Protein AF-A0AAW4RV34-F1 (afdb_monomer_lite)

Radius of gyration: 27.29 Å; chains: 1; bounding box: 55×38×83 Å

Structure (mmCIF, N/CA/C/O backbone):
data_AF-A0AAW4RV34-F1
#
_entry.id   AF-A0AAW4RV34-F1
#
loop_
_atom_site.group_PDB
_atom_site.id
_atom_site.type_symbol
_atom_site.label_atom_id
_atom_site.label_alt_id
_atom_site.label_comp_id
_atom_site.label_asym_id
_atom_site.label_entity_id
_atom_site.label_seq_id
_atom_site.pdbx_PDB_ins_code
_atom_site.Cartn_x
_atom_site.Cartn_y
_atom_site.Cartn_z
_atom_site.occupancy
_atom_site.B_iso_or_equiv
_atom_site.auth_seq_id
_atom_site.auth_comp_id
_atom_site.auth_asym_id
_atom_site.auth_atom_id
_atom_site.pdbx_PDB_model_num
ATOM 1 N N . MET A 1 1 ? 7.301 17.058 -15.777 1.00 54.81 1 MET A N 1
ATOM 2 C CA . MET A 1 1 ? 6.859 16.261 -14.610 1.00 54.81 1 MET A CA 1
ATOM 3 C C . MET A 1 1 ? 7.795 15.077 -14.506 1.00 54.81 1 MET A C 1
ATOM 5 O O . MET A 1 1 ? 8.120 14.530 -15.549 1.00 54.81 1 MET A O 1
ATOM 9 N N . SER A 1 2 ? 8.300 14.746 -13.318 1.00 75.50 2 SER A N 1
ATOM 10 C CA . SER A 1 2 ? 9.189 13.586 -13.172 1.00 75.50 2 SER A CA 1
ATOM 11 C C . SER A 1 2 ? 8.388 12.287 -13.304 1.00 75.50 2 SER A C 1
ATOM 13 O O . SER A 1 2 ? 7.248 12.222 -12.844 1.00 75.50 2 SER A O 1
ATOM 15 N N . ASP A 1 3 ? 8.973 11.245 -13.898 1.00 79.00 3 ASP A N 1
ATOM 16 C CA . ASP A 1 3 ? 8.298 9.953 -14.137 1.00 79.00 3 ASP A CA 1
ATOM 17 C C . ASP A 1 3 ? 7.706 9.342 -12.854 1.00 79.00 3 ASP A C 1
ATOM 19 O O . ASP A 1 3 ? 6.642 8.723 -12.855 1.00 79.00 3 ASP A O 1
ATOM 23 N N . ILE A 1 4 ? 8.350 9.609 -11.716 1.00 77.62 4 ILE A N 1
ATOM 24 C CA . ILE A 1 4 ? 7.915 9.170 -10.386 1.00 77.62 4 ILE A CA 1
ATOM 25 C C . ILE A 1 4 ? 6.599 9.846 -9.963 1.00 77.62 4 ILE A C 1
ATOM 27 O O . ILE A 1 4 ? 5.756 9.214 -9.324 1.00 77.62 4 ILE A O 1
ATOM 31 N N . GLN A 1 5 ? 6.389 11.121 -10.307 1.00 79.12 5 GLN A N 1
ATOM 32 C CA . GLN A 1 5 ? 5.135 11.820 -10.001 1.00 79.12 5 GLN A CA 1
ATOM 33 C C . GLN A 1 5 ? 3.971 11.239 -10.802 1.00 79.12 5 GLN A C 1
ATOM 35 O O . GLN A 1 5 ? 2.906 11.004 -10.234 1.00 79.12 5 GLN A O 1
ATOM 40 N N . ALA A 1 6 ? 4.189 10.948 -12.088 1.00 81.81 6 ALA A N 1
ATOM 41 C CA . ALA A 1 6 ? 3.179 10.315 -12.931 1.00 81.81 6 ALA A CA 1
ATOM 42 C C . ALA A 1 6 ? 2.797 8.923 -12.399 1.00 81.81 6 ALA A C 1
ATOM 44 O O . ALA A 1 6 ? 1.614 8.603 -12.290 1.00 81.81 6 ALA A O 1
ATOM 45 N N . LEU A 1 7 ? 3.784 8.128 -11.972 1.00 83.62 7 LEU A N 1
ATOM 46 C CA . LEU A 1 7 ? 3.542 6.809 -11.384 1.00 83.62 7 LEU A CA 1
ATOM 47 C C . LEU A 1 7 ? 2.698 6.885 -10.100 1.00 83.62 7 LEU A C 1
ATOM 49 O O . LEU A 1 7 ? 1.766 6.099 -9.923 1.00 83.62 7 LEU A O 1
ATOM 53 N N . ASN A 1 8 ? 2.990 7.852 -9.225 1.00 83.19 8 ASN A N 1
ATOM 54 C CA . ASN A 1 8 ? 2.256 8.037 -7.972 1.00 83.19 8 ASN A CA 1
ATOM 55 C C . ASN A 1 8 ? 0.811 8.508 -8.203 1.00 83.19 8 ASN A C 1
ATOM 57 O O . ASN A 1 8 ? -0.091 8.034 -7.512 1.00 83.19 8 ASN A O 1
ATOM 61 N N . LEU A 1 9 ? 0.581 9.390 -9.182 1.00 85.38 9 LEU A N 1
ATOM 62 C CA . LEU A 1 9 ? -0.765 9.816 -9.585 1.00 85.38 9 LEU A CA 1
ATOM 63 C C . LEU A 1 9 ? -1.576 8.648 -10.156 1.00 85.38 9 LEU A C 1
ATOM 65 O O . LEU A 1 9 ? -2.735 8.459 -9.788 1.00 85.38 9 LEU A O 1
ATOM 69 N N . ASN A 1 10 ? -0.950 7.812 -10.985 1.00 88.31 10 ASN A N 1
ATOM 70 C CA . ASN A 1 10 ? -1.588 6.607 -11.508 1.00 88.31 10 ASN A CA 1
ATOM 71 C C . ASN A 1 10 ? -1.940 5.628 -10.379 1.00 88.31 10 ASN A C 1
ATOM 73 O O . ASN A 1 10 ? -3.042 5.086 -10.355 1.00 88.31 10 ASN A O 1
ATOM 77 N N . ALA A 1 11 ? -1.048 5.455 -9.397 1.00 87.50 11 ALA A N 1
ATOM 78 C CA . ALA A 1 11 ? -1.300 4.590 -8.244 1.00 87.50 11 ALA A CA 1
ATOM 79 C C . ALA A 1 11 ? -2.430 5.128 -7.355 1.00 87.50 11 ALA A C 1
ATOM 81 O O . ALA A 1 11 ? -3.240 4.355 -6.845 1.00 87.50 11 ALA A O 1
ATOM 82 N N . GLN A 1 12 ? -2.533 6.450 -7.208 1.00 89.38 12 GLN A N 1
ATOM 83 C CA . GLN A 1 12 ? -3.659 7.090 -6.533 1.00 89.38 12 GLN A CA 1
ATOM 84 C C . GLN A 1 12 ? -4.983 6.804 -7.249 1.00 89.38 12 GLN A C 1
ATOM 86 O O . GLN A 1 12 ? -5.954 6.407 -6.603 1.00 89.38 12 GLN A O 1
ATOM 91 N N . ALA A 1 13 ? -5.020 6.980 -8.572 1.00 89.31 13 ALA A N 1
ATOM 92 C CA . ALA A 1 13 ? -6.206 6.710 -9.379 1.00 89.31 13 ALA A CA 1
ATOM 93 C C . ALA A 1 13 ? -6.611 5.230 -9.310 1.00 89.31 13 ALA A C 1
ATOM 95 O O . ALA A 1 13 ? -7.786 4.930 -9.118 1.00 89.31 13 ALA A O 1
ATOM 96 N N . ALA A 1 14 ? -5.639 4.317 -9.363 1.00 91.38 14 ALA A N 1
ATOM 97 C CA . ALA A 1 14 ? -5.851 2.881 -9.221 1.00 91.38 14 ALA A CA 1
ATOM 98 C C . ALA A 1 14 ? -6.484 2.515 -7.866 1.00 91.38 14 ALA A C 1
ATOM 100 O O . ALA A 1 14 ? -7.483 1.800 -7.816 1.00 91.38 14 ALA A O 1
ATOM 101 N N . ILE A 1 15 ? -5.958 3.052 -6.759 1.00 91.56 15 ILE A N 1
ATOM 102 C CA . ILE A 1 15 ? -6.522 2.821 -5.418 1.00 91.56 15 ILE A CA 1
ATOM 103 C C . ILE A 1 15 ? -7.948 3.382 -5.322 1.00 91.56 15 ILE A C 1
ATOM 105 O O . ILE A 1 15 ? -8.831 2.723 -4.771 1.00 91.56 15 ILE A O 1
ATOM 109 N N . ALA A 1 16 ? -8.180 4.585 -5.856 1.00 89.88 16 ALA A N 1
ATOM 110 C CA . ALA A 1 16 ? -9.505 5.199 -5.869 1.00 89.88 16 ALA A CA 1
ATOM 111 C C . ALA A 1 16 ? -10.502 4.371 -6.690 1.00 89.88 16 ALA A C 1
ATOM 113 O O . ALA A 1 16 ? -11.614 4.152 -6.225 1.00 89.88 16 ALA A O 1
ATOM 114 N N . GLN A 1 17 ? -10.093 3.866 -7.857 1.00 90.69 17 GLN A N 1
ATOM 115 C CA . GLN A 1 17 ? -10.912 3.024 -8.728 1.00 90.69 17 GLN A CA 1
ATOM 116 C C . GLN A 1 17 ? -11.312 1.715 -8.039 1.00 90.69 17 GLN A C 1
ATOM 118 O O . GLN A 1 17 ? -12.481 1.346 -8.064 1.00 90.69 17 GLN A O 1
ATOM 123 N N . VAL A 1 18 ? -10.367 1.036 -7.382 1.00 91.44 18 VAL A N 1
ATOM 124 C CA . VAL A 1 18 ? -10.631 -0.241 -6.695 1.00 91.44 18 VAL A CA 1
ATOM 125 C C . VAL A 1 18 ? -11.596 -0.078 -5.511 1.00 91.44 18 VAL A C 1
ATOM 127 O O . VAL A 1 18 ? -12.293 -1.028 -5.160 1.00 91.44 18 VAL A O 1
ATOM 130 N N . LEU A 1 19 ? -11.654 1.112 -4.902 1.00 88.94 19 LEU A N 1
ATOM 131 C CA . LEU A 1 19 ? -12.487 1.414 -3.730 1.00 88.94 19 LEU A CA 1
ATOM 132 C C . LEU A 1 19 ? -13.696 2.323 -4.034 1.00 88.94 19 LEU A C 1
ATOM 134 O O . LEU A 1 19 ? -14.402 2.714 -3.100 1.00 88.94 19 LEU A O 1
ATOM 138 N N . ALA A 1 20 ? -13.931 2.679 -5.304 1.00 81.06 20 ALA A N 1
ATOM 139 C CA . ALA A 1 20 ? -14.907 3.694 -5.720 1.00 81.06 20 ALA A CA 1
ATOM 140 C C . ALA A 1 20 ? -16.353 3.342 -5.332 1.00 81.06 20 ALA A C 1
ATOM 142 O O . ALA A 1 20 ? -17.119 4.228 -4.957 1.00 81.06 20 ALA A O 1
ATOM 143 N N . ASP A 1 21 ? -16.697 2.053 -5.315 1.00 76.38 21 ASP A N 1
ATOM 144 C CA . ASP A 1 21 ? -18.053 1.561 -5.025 1.00 76.38 21 ASP A CA 1
ATOM 145 C C . ASP A 1 21 ? -18.383 1.516 -3.521 1.00 76.38 21 ASP A C 1
ATOM 147 O O . ASP A 1 21 ? -19.296 0.819 -3.078 1.00 76.38 21 ASP A O 1
ATOM 151 N N . GLY A 1 22 ? -17.607 2.222 -2.692 1.00 70.38 22 GLY A N 1
ATOM 152 C CA . GLY A 1 22 ? -17.753 2.189 -1.237 1.00 70.38 22 GLY A CA 1
ATOM 153 C C . GLY A 1 22 ? -17.392 0.834 -0.622 1.00 70.38 22 GLY A C 1
ATOM 154 O O . GLY A 1 22 ? -17.724 0.587 0.537 1.00 70.38 22 GLY A O 1
ATOM 155 N N . SER A 1 23 ? -16.711 -0.027 -1.382 1.00 83.56 23 SER A N 1
ATOM 156 C CA . SER A 1 23 ? -16.277 -1.349 -0.950 1.00 83.56 23 SER A CA 1
ATOM 157 C C . SER A 1 23 ? -15.211 -1.254 0.135 1.00 83.56 23 SER A C 1
ATOM 159 O O . SER A 1 23 ? -14.248 -0.494 0.020 1.00 83.56 23 SER A O 1
ATOM 161 N N . GLU A 1 24 ? -15.359 -2.077 1.165 1.00 91.31 24 GLU A N 1
ATOM 162 C CA . GLU A 1 24 ? -14.363 -2.249 2.212 1.00 91.31 24 GLU A CA 1
ATOM 163 C C . GLU A 1 24 ? -13.526 -3.482 1.881 1.00 91.31 24 GLU A C 1
ATOM 165 O O . GLU A 1 24 ? -14.057 -4.588 1.771 1.00 91.31 24 GLU A O 1
ATOM 170 N N . LEU A 1 25 ? -12.222 -3.298 1.687 1.00 91.81 25 LEU A N 1
ATOM 171 C CA . LEU A 1 25 ? -11.326 -4.378 1.278 1.00 91.81 25 LEU A CA 1
ATOM 172 C C . LEU A 1 25 ? -10.236 -4.603 2.316 1.00 91.81 25 LEU A C 1
ATOM 174 O O . LEU A 1 25 ? -9.672 -3.659 2.876 1.00 91.81 25 LEU A O 1
ATOM 178 N N . ALA A 1 26 ? -9.917 -5.873 2.561 1.00 92.06 26 ALA A N 1
ATOM 179 C CA . ALA A 1 26 ? -8.738 -6.233 3.334 1.00 92.06 26 ALA A CA 1
ATOM 180 C C . ALA A 1 26 ? -7.463 -5.773 2.607 1.00 92.06 26 ALA A C 1
ATOM 182 O O . ALA A 1 26 ? -7.420 -5.736 1.380 1.00 92.06 26 ALA A O 1
ATOM 183 N N . ALA A 1 27 ? -6.414 -5.456 3.366 1.00 90.69 27 ALA A N 1
ATOM 184 C CA . ALA A 1 27 ? -5.156 -4.933 2.837 1.00 90.69 27 ALA A CA 1
ATOM 185 C C . ALA A 1 27 ? -4.566 -5.796 1.709 1.00 90.69 27 ALA A C 1
ATOM 187 O O . ALA A 1 27 ? -4.190 -5.253 0.677 1.00 90.69 27 ALA A O 1
ATOM 188 N N . ASP A 1 28 ? -4.529 -7.121 1.880 1.00 91.56 28 ASP A N 1
ATOM 189 C CA . ASP A 1 28 ? -4.011 -8.036 0.857 1.00 91.56 28 ASP A CA 1
ATOM 190 C C . ASP A 1 28 ? -4.881 -8.039 -0.406 1.00 91.56 28 ASP A C 1
ATOM 192 O O . ASP A 1 28 ? -4.360 -7.882 -1.502 1.00 91.56 28 ASP A O 1
ATOM 196 N N . GLN A 1 29 ? -6.209 -8.092 -0.258 1.00 93.44 29 GLN A N 1
ATOM 197 C CA . GLN A 1 29 ? -7.142 -8.044 -1.393 1.00 93.44 29 GLN A CA 1
ATOM 198 C C . GLN A 1 29 ? -7.056 -6.719 -2.158 1.00 93.44 29 GLN A C 1
ATOM 200 O O . GLN A 1 29 ? -7.160 -6.696 -3.382 1.00 93.44 29 GLN A O 1
ATOM 205 N N . LEU A 1 30 ? -6.861 -5.608 -1.441 1.00 93.12 30 LEU A N 1
ATOM 206 C CA . LEU A 1 30 ? -6.651 -4.296 -2.042 1.00 93.12 30 LEU A CA 1
ATOM 207 C C . LEU A 1 30 ? -5.337 -4.257 -2.832 1.00 93.12 30 LEU A C 1
ATOM 209 O O . LEU A 1 30 ? -5.317 -3.733 -3.942 1.00 93.12 30 LEU A O 1
ATOM 213 N N . ILE A 1 31 ? -4.255 -4.823 -2.285 1.00 94.12 31 ILE A N 1
ATOM 214 C CA . ILE A 1 31 ? -2.970 -4.933 -2.990 1.00 94.12 31 ILE A CA 1
ATOM 215 C C . ILE A 1 31 ? -3.141 -5.749 -4.271 1.00 94.12 31 ILE A C 1
ATOM 217 O O . ILE A 1 31 ? -2.704 -5.300 -5.328 1.00 94.12 31 ILE A O 1
ATOM 221 N N . ASP A 1 32 ? -3.786 -6.908 -4.188 1.00 94.31 32 ASP A N 1
ATOM 222 C CA . ASP A 1 32 ? -3.920 -7.820 -5.322 1.00 94.31 32 ASP A CA 1
ATOM 223 C C . ASP A 1 32 ? -4.772 -7.192 -6.441 1.00 94.31 32 ASP A C 1
ATOM 225 O O . ASP A 1 32 ? -4.349 -7.176 -7.595 1.00 94.31 32 ASP A O 1
ATOM 229 N N . ARG A 1 33 ? -5.891 -6.535 -6.103 1.00 93.19 33 ARG A N 1
ATOM 230 C CA . ARG A 1 33 ? -6.711 -5.804 -7.089 1.00 93.19 33 ARG A CA 1
ATOM 231 C C . ARG A 1 33 ? -6.003 -4.610 -7.719 1.00 93.19 33 ARG A C 1
ATOM 233 O O . ARG A 1 33 ? -6.213 -4.320 -8.890 1.00 93.19 33 ARG A O 1
ATOM 240 N N . VAL A 1 34 ? -5.167 -3.894 -6.967 1.00 92.38 34 VAL A N 1
ATOM 241 C CA . VAL A 1 34 ? -4.357 -2.815 -7.555 1.00 92.38 34 VAL A CA 1
ATOM 242 C C . VAL A 1 34 ? -3.279 -3.402 -8.470 1.00 92.38 34 VAL A C 1
ATOM 244 O O . VAL A 1 34 ? -3.012 -2.841 -9.527 1.00 92.38 34 VAL A O 1
ATOM 247 N N . MET A 1 35 ? -2.690 -4.546 -8.120 1.00 93.56 35 MET A N 1
ATOM 248 C CA . MET A 1 35 ? -1.717 -5.244 -8.969 1.00 93.56 35 MET A CA 1
ATOM 249 C C . MET A 1 35 ? -2.323 -5.719 -10.299 1.00 93.56 35 MET A C 1
ATOM 251 O O . MET A 1 35 ? -1.652 -5.619 -11.328 1.00 93.56 35 MET A O 1
ATOM 255 N N . GLU A 1 36 ? -3.594 -6.140 -10.316 1.00 93.00 36 GLU A N 1
ATOM 256 C CA . GLU A 1 36 ? -4.339 -6.493 -11.542 1.00 93.00 36 GLU A CA 1
ATOM 257 C C . GLU A 1 36 ? -4.416 -5.342 -12.564 1.00 93.00 36 GLU A C 1
ATOM 259 O O . GLU A 1 36 ? -4.555 -5.589 -13.760 1.00 93.00 36 GLU A O 1
ATOM 264 N N . LEU A 1 37 ? -4.234 -4.089 -12.129 1.00 90.50 37 LEU A N 1
ATOM 265 C CA . LEU A 1 37 ? -4.179 -2.910 -13.003 1.00 90.50 37 LEU A CA 1
ATOM 266 C C . LEU A 1 37 ? -2.812 -2.719 -13.694 1.00 90.50 37 LEU A C 1
ATOM 268 O O . LEU A 1 37 ? -2.589 -1.703 -14.351 1.00 90.50 37 LEU A O 1
ATOM 272 N N . GLY A 1 38 ? -1.891 -3.683 -13.567 1.00 88.56 38 GLY A N 1
ATOM 273 C CA . GLY A 1 38 ? -0.625 -3.725 -14.308 1.00 88.56 38 GLY A CA 1
ATOM 274 C C . GLY A 1 38 ? 0.627 -3.389 -13.493 1.00 88.56 38 GLY A C 1
ATOM 275 O O . GLY A 1 38 ? 1.716 -3.266 -14.062 1.00 88.56 38 GLY A O 1
ATOM 276 N N . TYR A 1 39 ? 0.520 -3.267 -12.167 1.00 88.88 39 TYR A N 1
ATOM 277 C CA . TYR A 1 39 ? 1.693 -3.089 -11.308 1.00 88.88 39 TYR A CA 1
ATOM 278 C C . TYR A 1 39 ? 2.440 -4.415 -11.150 1.00 88.88 39 TYR A C 1
ATOM 280 O O . TYR A 1 39 ? 1.849 -5.448 -10.861 1.00 88.88 39 TYR A O 1
ATOM 288 N N . ARG A 1 40 ? 3.767 -4.392 -11.321 1.00 87.62 40 ARG A N 1
ATOM 289 C CA . ARG A 1 40 ? 4.616 -5.596 -11.212 1.00 87.62 40 ARG A CA 1
ATOM 290 C C . ARG A 1 40 ? 5.253 -5.780 -9.837 1.00 87.62 40 ARG A C 1
ATOM 292 O O . ARG A 1 40 ? 5.677 -6.880 -9.502 1.00 87.62 40 ARG A O 1
ATOM 299 N N . TYR A 1 41 ? 5.337 -4.717 -9.038 1.00 91.44 41 TYR A N 1
ATOM 300 C CA . TYR A 1 41 ? 6.085 -4.719 -7.783 1.00 91.44 41 TYR A CA 1
ATOM 301 C C . TYR A 1 41 ? 5.161 -4.539 -6.572 1.00 91.44 41 TYR A C 1
ATOM 303 O O . TYR A 1 41 ? 4.777 -3.426 -6.207 1.00 91.44 41 TYR A O 1
ATOM 311 N N . ARG A 1 42 ? 4.832 -5.662 -5.922 1.00 91.19 42 ARG A N 1
ATOM 312 C CA . ARG A 1 42 ? 3.918 -5.728 -4.767 1.00 91.19 42 ARG A CA 1
ATOM 313 C C . ARG A 1 42 ? 4.331 -4.821 -3.593 1.00 91.19 42 ARG A C 1
ATOM 315 O O . ARG A 1 42 ? 3.459 -4.132 -3.061 1.00 91.19 42 ARG A O 1
ATOM 322 N N . PRO A 1 43 ? 5.619 -4.733 -3.195 1.00 92.00 43 PRO A N 1
ATOM 323 C CA . PRO A 1 43 ? 6.032 -3.847 -2.103 1.00 92.00 43 PRO A CA 1
ATOM 324 C C . PRO A 1 43 ? 5.787 -2.361 -2.391 1.00 92.00 43 PRO A C 1
ATOM 326 O O . PRO A 1 43 ? 5.474 -1.606 -1.469 1.00 92.00 43 PRO A O 1
ATOM 329 N N . TYR A 1 44 ? 5.870 -1.933 -3.655 1.00 90.12 44 TYR A N 1
ATOM 330 C CA . TYR A 1 44 ? 5.533 -0.558 -4.034 1.00 90.12 44 TYR A CA 1
ATOM 331 C C . TYR A 1 44 ? 4.045 -0.272 -3.834 1.00 90.12 44 TYR A C 1
ATOM 333 O O . TYR A 1 44 ? 3.701 0.721 -3.197 1.00 90.12 44 TYR A O 1
ATOM 341 N N . VAL A 1 45 ? 3.166 -1.176 -4.274 1.00 91.56 45 VAL A N 1
ATOM 342 C CA . VAL A 1 45 ? 1.714 -1.042 -4.073 1.00 91.56 45 VAL A CA 1
ATOM 343 C C . VAL A 1 45 ? 1.363 -1.013 -2.582 1.00 91.56 45 VAL A C 1
ATOM 345 O O . VAL A 1 45 ? 0.627 -0.133 -2.136 1.00 91.56 45 VAL A O 1
ATOM 348 N N . ALA A 1 46 ? 1.955 -1.903 -1.780 1.00 91.75 46 ALA A N 1
ATOM 349 C CA . ALA A 1 46 ? 1.764 -1.907 -0.329 1.00 91.75 46 ALA A CA 1
ATOM 350 C C . ALA A 1 46 ? 2.221 -0.587 0.325 1.00 91.75 46 ALA A C 1
ATOM 352 O O . ALA A 1 46 ? 1.540 -0.045 1.201 1.00 91.75 46 ALA A O 1
ATOM 353 N N . THR A 1 47 ? 3.349 -0.037 -0.132 1.00 91.31 47 THR A N 1
ATOM 354 C CA . THR A 1 47 ? 3.867 1.257 0.334 1.00 91.31 47 THR A CA 1
ATOM 355 C C . THR A 1 47 ? 2.933 2.399 -0.057 1.00 91.31 47 THR A C 1
ATOM 357 O O . THR A 1 47 ? 2.647 3.260 0.775 1.00 91.31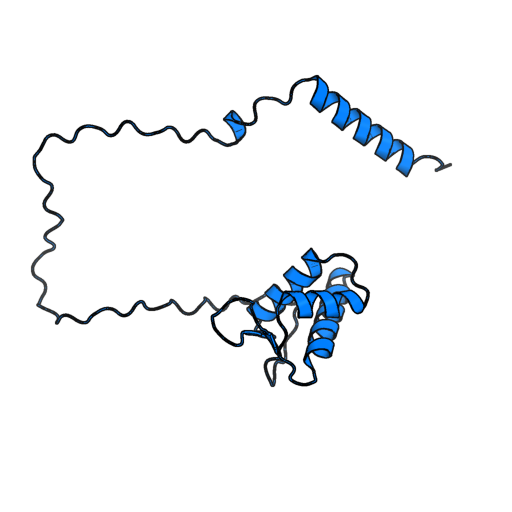 47 THR A O 1
ATOM 360 N N . MET A 1 48 ? 2.396 2.388 -1.278 1.00 89.88 48 MET A N 1
ATOM 361 C CA . MET A 1 48 ? 1.435 3.388 -1.750 1.00 89.88 48 MET A CA 1
ATOM 362 C C . MET A 1 48 ? 0.112 3.339 -0.985 1.00 89.88 48 MET A C 1
ATOM 364 O O . MET A 1 48 ? -0.426 4.389 -0.644 1.00 89.88 48 MET A O 1
ATOM 368 N N . ILE A 1 49 ? -0.382 2.154 -0.630 1.00 92.00 49 ILE A N 1
ATOM 369 C CA . ILE A 1 49 ? -1.577 2.007 0.214 1.00 92.00 49 ILE A CA 1
ATOM 370 C C . ILE A 1 49 ? -1.315 2.548 1.625 1.00 92.00 49 ILE A C 1
ATOM 372 O O . ILE A 1 49 ? -2.141 3.275 2.178 1.00 92.00 49 ILE A O 1
ATOM 376 N N . ASN A 1 50 ? -0.148 2.263 2.209 1.00 89.88 50 ASN A N 1
ATOM 377 C CA . ASN A 1 50 ? 0.229 2.836 3.504 1.00 89.88 50 ASN A CA 1
ATOM 378 C C . ASN A 1 50 ? 0.369 4.369 3.423 1.00 89.88 50 ASN A C 1
ATOM 380 O O . ASN A 1 50 ? -0.090 5.101 4.305 1.00 89.88 50 ASN A O 1
ATOM 384 N N . ARG A 1 51 ? 0.925 4.875 2.319 1.00 88.81 51 ARG A N 1
ATOM 385 C CA . ARG A 1 51 ? 0.986 6.309 2.024 1.00 88.81 51 ARG A CA 1
ATOM 386 C C . ARG A 1 51 ? -0.412 6.920 1.945 1.00 88.81 51 ARG A C 1
ATOM 388 O O . ARG A 1 51 ? -0.668 7.943 2.567 1.00 88.81 51 ARG A O 1
ATOM 395 N N . ALA A 1 52 ? -1.333 6.264 1.249 1.00 89.38 52 ALA A N 1
ATOM 396 C CA . ALA A 1 52 ? -2.719 6.695 1.131 1.00 89.38 52 ALA A CA 1
ATOM 397 C C . ALA A 1 52 ? -3.444 6.705 2.485 1.00 89.38 52 ALA A C 1
ATOM 399 O O . ALA A 1 52 ? -4.174 7.645 2.794 1.00 89.38 52 ALA A O 1
ATOM 400 N N . TYR A 1 53 ? -3.185 5.716 3.338 1.00 89.75 53 TYR A N 1
ATOM 401 C CA . TYR A 1 53 ? -3.696 5.694 4.707 1.00 89.75 53 TYR A CA 1
ATOM 402 C C . TYR A 1 53 ? -3.142 6.842 5.563 1.00 89.75 53 TYR A C 1
ATOM 404 O O . TYR A 1 53 ? -3.899 7.572 6.198 1.00 89.75 53 TYR A O 1
ATOM 412 N N . THR A 1 54 ? -1.825 7.051 5.553 1.00 86.69 54 THR A N 1
ATOM 413 C CA . THR A 1 54 ? -1.172 8.122 6.333 1.00 86.69 54 THR A CA 1
ATOM 414 C C . THR A 1 54 ? -1.527 9.528 5.843 1.00 86.69 54 THR A C 1
ATOM 416 O O . THR A 1 54 ? -1.641 10.442 6.657 1.00 86.69 54 THR A O 1
ATOM 419 N N . ALA A 1 55 ? -1.770 9.698 4.542 1.00 84.75 55 ALA A N 1
ATOM 420 C CA . ALA A 1 55 ? -2.276 10.935 3.944 1.00 84.75 55 ALA A CA 1
ATOM 421 C C . ALA A 1 55 ? -3.783 11.169 4.187 1.00 84.75 55 ALA A C 1
ATOM 423 O O . ALA A 1 55 ? -4.312 12.216 3.811 1.00 84.75 55 ALA A O 1
ATOM 424 N N . GLY A 1 56 ? -4.488 10.209 4.796 1.00 86.12 56 GLY A N 1
ATOM 425 C CA . GLY A 1 56 ? -5.919 10.299 5.081 1.00 86.12 56 GLY A CA 1
ATOM 426 C C . GLY A 1 56 ? -6.832 10.020 3.884 1.00 86.12 56 GLY A C 1
ATOM 427 O O . GLY A 1 56 ? -8.030 10.235 3.992 1.00 86.12 56 GLY A O 1
ATOM 428 N N . MET A 1 57 ? -6.310 9.530 2.758 1.00 89.06 57 MET A N 1
ATOM 429 C CA . MET A 1 57 ? -7.141 9.069 1.637 1.00 89.06 57 MET A CA 1
ATOM 430 C C . MET A 1 57 ? -7.932 7.815 2.015 1.00 89.06 57 MET A C 1
ATOM 432 O O . MET A 1 57 ? -9.091 7.658 1.632 1.00 89.06 57 MET A O 1
ATOM 436 N N . LEU A 1 58 ? -7.299 6.923 2.780 1.00 91.19 58 LEU A N 1
ATOM 437 C CA . LEU A 1 58 ? -7.908 5.685 3.247 1.00 91.19 58 LEU A CA 1
ATOM 438 C C . LEU A 1 58 ? -8.251 5.780 4.728 1.00 91.19 58 LEU A C 1
ATOM 440 O O . LEU A 1 58 ? -7.428 6.179 5.552 1.00 91.19 58 LEU A O 1
ATOM 444 N N . GLN A 1 59 ? -9.446 5.321 5.072 1.00 90.69 59 GLN A N 1
ATOM 445 C CA . GLN A 1 59 ? -9.867 5.093 6.441 1.00 90.69 59 GLN A CA 1
ATOM 446 C C . GLN A 1 59 ? -9.777 3.601 6.751 1.00 90.69 59 GLN A C 1
ATOM 448 O O . GLN A 1 59 ? -10.235 2.760 5.977 1.00 90.69 59 GLN A O 1
ATOM 453 N N . ARG A 1 60 ? -9.189 3.260 7.900 1.00 90.75 60 ARG A N 1
ATOM 454 C CA . ARG A 1 60 ? -9.219 1.886 8.403 1.00 90.75 60 ARG A CA 1
ATOM 455 C C . ARG A 1 60 ? -10.572 1.616 9.055 1.00 90.75 60 ARG A C 1
ATOM 457 O O . ARG A 1 60 ? -10.977 2.355 9.952 1.00 90.75 60 ARG A O 1
ATOM 464 N N . VAL A 1 61 ? -11.222 0.536 8.643 1.00 88.50 61 VAL A N 1
ATOM 465 C CA . VAL A 1 61 ? -12.475 0.068 9.233 1.00 88.50 61 VAL A CA 1
ATOM 466 C C . VAL A 1 61 ? -12.142 -0.996 10.279 1.00 88.50 61 VAL A C 1
ATOM 468 O O . VAL A 1 61 ? -11.621 -2.067 9.973 1.00 88.50 61 VAL A O 1
ATOM 471 N N . GLY A 1 62 ? -12.382 -0.664 11.549 1.00 82.88 62 GLY A N 1
ATOM 472 C CA . GLY A 1 62 ? -12.123 -1.548 12.686 1.00 82.88 62 GLY A CA 1
ATOM 473 C C . GLY A 1 62 ? -10.668 -1.587 13.181 1.00 82.88 62 GLY A C 1
ATOM 474 O O . GLY A 1 62 ? -9.730 -1.068 12.575 1.00 82.88 62 GLY A O 1
ATOM 475 N N . THR A 1 63 ? -10.476 -2.206 14.347 1.00 76.81 63 THR A N 1
ATOM 476 C CA . THR A 1 63 ? -9.185 -2.260 15.062 1.00 76.81 63 THR A CA 1
ATOM 477 C C . THR A 1 63 ? -8.464 -3.602 14.928 1.00 76.81 63 THR A C 1
ATOM 479 O O . THR A 1 63 ? -7.262 -3.682 15.194 1.00 76.81 63 THR A O 1
ATOM 482 N N . ARG A 1 64 ? -9.163 -4.649 14.473 1.00 77.88 64 ARG A N 1
ATOM 483 C CA . ARG A 1 64 ? -8.648 -6.024 14.372 1.00 77.88 64 ARG A CA 1
ATOM 484 C C . ARG A 1 64 ? -7.918 -6.286 13.052 1.00 77.88 64 ARG A C 1
ATOM 486 O O . ARG A 1 64 ? -7.959 -5.468 12.131 1.00 77.88 64 ARG A O 1
ATOM 493 N N . THR A 1 65 ? -7.176 -7.388 13.014 1.00 79.06 65 THR A N 1
ATOM 494 C CA . THR A 1 65 ? -6.589 -7.965 11.800 1.00 79.06 65 THR A CA 1
ATOM 495 C C . THR A 1 65 ? -7.603 -8.904 11.127 1.00 79.06 65 THR A C 1
ATOM 497 O O . THR A 1 65 ? -8.368 -9.552 11.843 1.00 79.06 65 THR A O 1
ATOM 500 N N . PRO A 1 66 ? -7.622 -9.007 9.784 1.00 80.81 66 PRO A N 1
ATOM 501 C CA . PRO A 1 66 ? -6.824 -8.237 8.822 1.00 80.81 66 PRO A CA 1
ATOM 502 C C . PRO A 1 66 ? -7.231 -6.754 8.774 1.00 80.81 66 PRO A C 1
ATOM 504 O O . PRO A 1 66 ? -8.348 -6.389 9.128 1.00 80.81 66 PRO A O 1
ATOM 507 N N . LYS A 1 67 ? -6.299 -5.873 8.383 1.00 88.75 67 LYS A N 1
ATOM 508 C CA . LYS A 1 67 ? -6.587 -4.436 8.242 1.00 88.75 67 LYS A CA 1
ATOM 509 C C . LYS A 1 67 ? -7.538 -4.252 7.059 1.00 88.75 67 LYS A C 1
ATOM 511 O O . LYS A 1 67 ? -7.173 -4.620 5.948 1.00 88.75 67 LYS A O 1
ATOM 516 N N . VAL A 1 68 ? -8.716 -3.689 7.302 1.00 92.50 68 VAL A N 1
ATOM 517 C CA . VAL A 1 68 ? -9.701 -3.370 6.262 1.00 92.50 68 VAL A CA 1
ATOM 518 C C . VAL A 1 68 ? -9.663 -1.873 5.988 1.00 92.50 68 VAL A C 1
ATOM 520 O O . VAL A 1 68 ? -9.598 -1.074 6.927 1.00 92.50 68 VAL A O 1
ATOM 523 N N . TYR A 1 69 ? -9.676 -1.496 4.714 1.00 93.31 69 TYR A N 1
ATOM 524 C CA . TYR A 1 69 ? -9.613 -0.114 4.261 1.00 93.31 69 TYR A CA 1
ATOM 525 C C . TYR A 1 69 ? -10.835 0.253 3.426 1.00 93.31 69 TYR A C 1
ATOM 527 O O . TYR A 1 69 ? -11.366 -0.563 2.673 1.00 93.31 69 TYR A O 1
ATOM 535 N N . ARG A 1 70 ? -11.234 1.516 3.549 1.00 92.06 70 ARG A N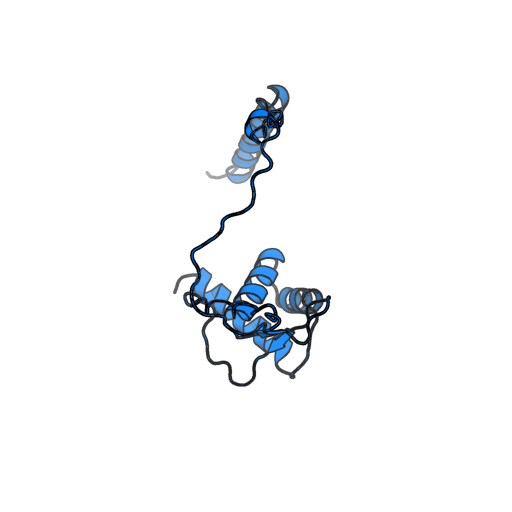 1
ATOM 536 C CA . ARG A 1 70 ? -12.275 2.171 2.761 1.00 92.06 70 ARG A CA 1
ATOM 537 C C . ARG A 1 70 ? -11.773 3.539 2.308 1.00 92.06 70 ARG A C 1
ATOM 539 O O . ARG A 1 70 ? -10.977 4.165 3.009 1.00 92.06 70 ARG A O 1
ATOM 546 N N . LEU A 1 71 ? -12.250 4.018 1.164 1.00 91.44 71 LEU A N 1
ATOM 547 C CA . LEU A 1 71 ? -11.984 5.383 0.716 1.00 91.44 71 LEU A CA 1
ATOM 548 C C . LEU A 1 71 ? -12.683 6.406 1.631 1.00 91.44 71 LEU A C 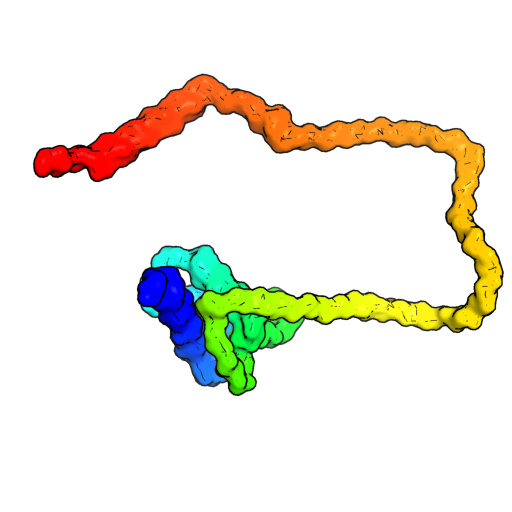1
ATOM 550 O O . LEU A 1 71 ? -13.868 6.256 1.942 1.00 91.44 71 LEU A O 1
ATOM 554 N N . MET A 1 72 ? -11.966 7.448 2.061 1.00 89.00 72 MET A N 1
ATOM 555 C CA . MET A 1 72 ? -12.566 8.536 2.835 1.00 89.00 72 MET A CA 1
ATOM 556 C C . MET A 1 72 ? -13.492 9.374 1.926 1.00 89.00 72 MET A C 1
ATOM 558 O O . MET A 1 72 ? -13.038 9.877 0.894 1.00 89.00 72 MET A O 1
ATOM 562 N N . PRO A 1 73 ? -14.773 9.571 2.294 1.00 80.38 73 PRO A N 1
ATOM 563 C CA . PRO A 1 73 ? -15.677 10.414 1.522 1.00 80.38 73 PRO A CA 1
ATOM 564 C C . PRO A 1 73 ? -15.203 11.873 1.545 1.00 80.38 73 PRO A C 1
ATOM 566 O O . PRO A 1 73 ? -14.962 12.439 2.609 1.00 80.38 73 PRO A O 1
ATOM 569 N N . GLY A 1 74 ? -15.084 12.487 0.366 1.00 76.00 74 GLY A N 1
ATOM 570 C CA . GLY A 1 74 ? -14.698 13.896 0.230 1.00 76.00 74 GLY A CA 1
ATOM 571 C C . GLY A 1 74 ? -13.194 14.173 0.310 1.00 76.00 74 GLY A C 1
ATOM 572 O O . GLY A 1 74 ? -12.805 15.332 0.438 1.00 76.00 74 GLY A O 1
ATOM 573 N N . TRP A 1 75 ? -12.339 13.149 0.222 1.00 80.19 75 TRP A N 1
ATOM 574 C CA . TRP A 1 75 ? -10.895 13.367 0.151 1.00 80.19 75 TRP A CA 1
ATOM 575 C C . TRP A 1 75 ? -10.498 14.081 -1.154 1.00 80.19 75 TRP A C 1
ATOM 577 O O . TRP A 1 75 ? -10.808 13.619 -2.250 1.00 80.19 75 TRP A O 1
ATOM 587 N N . GLN A 1 76 ? -9.796 15.209 -1.023 1.00 71.06 76 GLN A N 1
ATOM 588 C CA . GLN A 1 76 ? -9.255 16.019 -2.119 1.00 71.06 76 GLN A CA 1
ATOM 589 C C . GLN A 1 76 ? -7.781 16.301 -1.812 1.00 71.06 76 GLN A C 1
ATOM 591 O O . GLN A 1 76 ? -7.434 17.329 -1.230 1.00 71.06 76 GLN A O 1
ATOM 596 N N . GLY A 1 77 ? -6.911 15.337 -2.101 1.00 70.12 77 GLY A N 1
ATOM 597 C CA . GLY A 1 77 ? -5.476 15.453 -1.860 1.00 70.12 77 GLY A CA 1
ATOM 598 C C . GLY A 1 77 ? -4.650 14.896 -3.013 1.00 70.12 77 GLY A C 1
ATOM 599 O O . GLY A 1 77 ? -5.172 14.302 -3.955 1.00 70.12 77 GLY A O 1
ATOM 600 N N . ASP A 1 78 ? -3.340 15.090 -2.917 1.00 75.44 78 ASP A N 1
ATOM 601 C CA . ASP A 1 78 ? -2.364 14.527 -3.844 1.00 75.44 78 ASP A CA 1
ATOM 602 C C . ASP A 1 78 ? -1.352 13.687 -3.061 1.00 75.44 78 ASP A C 1
ATOM 604 O O . ASP A 1 78 ? -0.672 14.184 -2.155 1.00 75.44 78 ASP A O 1
ATOM 608 N N . LEU A 1 79 ? -1.258 12.402 -3.405 1.00 74.62 79 LEU A N 1
ATOM 609 C CA . LEU A 1 79 ? -0.274 11.489 -2.837 1.00 74.62 79 LEU A CA 1
ATOM 610 C C . LEU A 1 79 ? 1.143 11.799 -3.316 1.00 74.62 79 LEU A C 1
ATOM 612 O O . LEU A 1 79 ? 2.075 11.341 -2.665 1.00 74.62 79 LEU A O 1
ATOM 616 N N . ALA A 1 80 ? 1.350 12.564 -4.391 1.00 67.44 80 ALA A N 1
ATOM 617 C CA . ALA A 1 80 ? 2.684 12.978 -4.828 1.00 67.44 80 ALA A CA 1
ATOM 618 C C . ALA A 1 80 ? 3.296 14.079 -3.938 1.00 67.44 80 ALA A C 1
ATOM 620 O O . ALA A 1 80 ? 4.519 14.241 -3.923 1.00 67.44 80 ALA A O 1
ATOM 621 N N . GLY A 1 81 ? 2.479 14.785 -3.149 1.00 65.81 81 GLY A N 1
ATOM 622 C CA . GLY A 1 81 ? 2.930 15.810 -2.210 1.00 65.81 81 GLY A CA 1
ATOM 623 C C . GLY A 1 81 ? 3.655 15.256 -0.970 1.00 65.81 81 GLY A C 1
ATOM 624 O O . GLY A 1 81 ? 3.544 14.065 -0.642 1.00 65.81 81 GLY A O 1
ATOM 625 N N . PRO A 1 82 ? 4.405 16.108 -0.242 1.00 59.12 82 PRO A N 1
ATOM 626 C CA . PRO A 1 82 ? 4.979 15.738 1.046 1.00 59.12 82 PRO A CA 1
ATOM 627 C C . PRO A 1 82 ? 3.856 15.420 2.040 1.00 59.12 82 PRO A C 1
ATOM 629 O O . PRO A 1 82 ? 2.949 16.227 2.258 1.00 59.12 82 PRO A O 1
ATOM 632 N N . ILE A 1 83 ? 3.921 14.238 2.657 1.00 57.94 83 ILE A N 1
ATOM 633 C CA . ILE A 1 83 ? 2.951 13.823 3.670 1.00 57.94 83 ILE A CA 1
ATOM 634 C C . ILE A 1 83 ? 3.171 14.709 4.891 1.00 57.94 83 ILE A C 1
ATOM 636 O O . ILE A 1 83 ? 4.165 14.577 5.606 1.00 57.94 83 ILE A O 1
ATOM 640 N N . LYS A 1 84 ? 2.236 15.623 5.152 1.00 56.41 84 LYS A N 1
ATOM 641 C CA . LYS A 1 84 ? 2.187 16.317 6.436 1.00 56.41 84 LYS A CA 1
ATOM 642 C C . LYS A 1 84 ? 1.746 15.287 7.467 1.00 56.41 84 LYS A C 1
ATOM 644 O O . LYS A 1 84 ? 0.553 15.026 7.600 1.00 56.41 84 LYS A O 1
ATOM 649 N N . HIS A 1 85 ? 2.705 14.666 8.150 1.00 49.47 85 HIS A N 1
ATOM 650 C CA . HIS A 1 85 ? 2.424 13.803 9.290 1.00 49.47 85 HIS A CA 1
ATOM 651 C C . HIS A 1 85 ? 1.603 14.605 10.301 1.00 49.47 85 HIS A C 1
ATOM 653 O O . HIS A 1 85 ? 2.136 15.441 11.029 1.00 49.47 85 HIS A O 1
ATOM 659 N N . LYS A 1 86 ? 0.289 14.372 10.348 1.00 48.53 86 LYS A N 1
ATOM 660 C CA . LYS A 1 86 ? -0.483 14.735 11.531 1.00 48.53 86 LYS A CA 1
ATOM 661 C C . LYS A 1 86 ? 0.054 13.812 12.627 1.00 48.53 86 LYS A C 1
ATOM 663 O O . LYS A 1 86 ? 0.012 12.596 12.418 1.00 48.53 86 LYS A O 1
ATOM 668 N N . PRO A 1 87 ? 0.632 14.335 13.724 1.00 45.25 87 PRO A N 1
ATOM 669 C CA . PRO A 1 87 ? 1.095 13.480 14.805 1.00 45.25 87 PRO A CA 1
ATOM 670 C C . PRO A 1 87 ? -0.071 12.577 15.196 1.00 45.25 87 PRO A C 1
ATOM 672 O O . PRO A 1 87 ? -1.200 13.054 15.349 1.00 45.25 87 PRO A O 1
ATOM 675 N N . ALA A 1 88 ? 0.180 11.267 15.251 1.00 47.47 88 ALA A N 1
ATOM 676 C CA . ALA A 1 88 ? -0.829 10.317 15.686 1.00 47.47 88 ALA A CA 1
ATOM 677 C C . ALA A 1 88 ? -1.411 10.823 17.017 1.00 47.47 88 ALA A C 1
ATOM 679 O O . ALA A 1 88 ? -0.634 11.295 17.855 1.00 47.47 88 ALA A O 1
ATOM 680 N N . PRO A 1 89 ? -2.742 10.785 17.218 1.00 45.47 89 PRO A N 1
ATOM 681 C CA . PRO A 1 89 ? -3.311 11.167 18.498 1.00 45.47 89 PRO A CA 1
ATOM 682 C C . PRO A 1 89 ? -2.621 10.322 19.563 1.00 45.47 89 PRO A C 1
ATOM 684 O O . PRO A 1 89 ? -2.631 9.091 19.488 1.00 45.47 89 PRO A O 1
ATOM 687 N N . VAL A 1 90 ? -1.954 10.996 20.501 1.00 47.78 90 VAL A N 1
ATOM 688 C CA . VAL A 1 90 ? -1.356 10.357 21.669 1.00 47.78 90 VAL A CA 1
ATOM 689 C C . VAL A 1 90 ? -2.469 9.529 22.292 1.00 47.78 90 VAL A C 1
ATOM 691 O O . VAL A 1 90 ? -3.490 10.077 22.700 1.00 47.78 90 VAL A O 1
ATOM 694 N N . LEU A 1 91 ? -2.318 8.205 22.288 1.00 45.88 91 LEU A N 1
ATOM 695 C CA . LEU A 1 91 ? -3.228 7.316 22.994 1.00 45.88 91 LEU A CA 1
ATOM 696 C C . LEU A 1 91 ? -3.088 7.651 24.479 1.00 45.88 91 LEU A C 1
ATOM 698 O O . LEU A 1 91 ? -2.186 7.153 25.152 1.00 45.88 91 LEU A O 1
ATOM 702 N N . THR A 1 92 ? -3.944 8.540 24.982 1.00 47.16 92 THR A N 1
ATOM 703 C CA . THR A 1 92 ? -4.055 8.837 26.405 1.00 47.16 92 THR A CA 1
ATOM 704 C C . THR A 1 92 ? -4.554 7.565 27.072 1.00 47.16 92 THR A C 1
ATOM 706 O O . THR A 1 92 ? -5.744 7.251 27.069 1.00 47.16 92 THR A O 1
ATOM 709 N N . ARG A 1 93 ? -3.617 6.767 27.585 1.00 46.62 93 ARG A N 1
ATOM 710 C CA . ARG A 1 93 ? -3.919 5.640 28.464 1.00 46.62 93 ARG A CA 1
ATOM 711 C C . ARG A 1 93 ? -4.764 6.205 29.614 1.00 46.62 93 ARG A C 1
ATOM 713 O O . ARG A 1 93 ? -4.349 7.221 30.173 1.00 46.62 93 ARG A O 1
ATOM 720 N N . PRO A 1 94 ? -5.933 5.630 29.945 1.00 40.53 94 PRO A N 1
ATOM 721 C CA . PRO A 1 94 ? -6.803 6.203 30.963 1.00 40.53 94 PRO A CA 1
ATOM 722 C C . PRO A 1 94 ? -6.037 6.273 32.284 1.00 40.53 94 PRO A C 1
ATOM 724 O O . PRO A 1 94 ? -5.693 5.247 32.875 1.00 40.53 94 PRO A O 1
ATOM 727 N N . SER A 1 95 ? -5.720 7.495 32.710 1.00 45.62 95 SER A N 1
ATOM 728 C CA . SER A 1 95 ? -5.204 7.758 34.040 1.00 45.62 95 SER A CA 1
ATOM 729 C C . SER A 1 95 ? -6.372 7.600 35.003 1.00 45.62 95 SER A C 1
ATOM 731 O O . SER A 1 95 ? -7.373 8.312 34.944 1.00 45.62 95 SER A O 1
ATOM 733 N N . VAL A 1 96 ? -6.268 6.609 35.880 1.00 42.34 96 VAL A N 1
ATOM 734 C CA . VAL A 1 96 ? -7.162 6.495 37.027 1.00 42.34 96 VAL A CA 1
ATOM 735 C C . VAL A 1 96 ? -6.924 7.733 37.890 1.00 42.34 96 VAL A C 1
ATOM 737 O O . VAL A 1 96 ? -5.838 7.926 38.434 1.00 42.34 96 VAL A O 1
ATOM 740 N N . SER A 1 97 ? -7.926 8.606 37.960 1.00 45.53 97 SER A N 1
ATOM 741 C CA . SER A 1 97 ? -7.903 9.821 38.765 1.00 45.53 97 SER A CA 1
ATOM 742 C C . SER A 1 97 ? -7.818 9.468 40.249 1.00 45.53 97 SER A C 1
ATOM 744 O O . SER A 1 97 ? -8.744 8.872 40.801 1.00 45.53 97 SER A O 1
ATOM 746 N N . ARG A 1 98 ? -6.743 9.885 40.915 1.00 40.94 98 ARG A N 1
ATOM 747 C CA . ARG A 1 98 ? -6.677 9.980 42.376 1.00 40.94 98 ARG A CA 1
ATOM 748 C C . ARG A 1 98 ? -6.425 11.454 42.733 1.00 40.94 98 ARG A C 1
ATOM 750 O O . ARG A 1 98 ? -5.632 12.091 42.041 1.00 40.94 98 ARG A O 1
ATOM 757 N N . PRO A 1 99 ? -7.148 12.026 43.713 1.00 42.22 99 PRO A N 1
ATOM 758 C CA . PRO A 1 99 ? -7.262 13.473 43.875 1.00 42.22 99 PRO A CA 1
ATOM 759 C C . PRO A 1 99 ? -5.939 14.131 44.275 1.00 42.22 99 PRO A C 1
ATOM 761 O O . PRO A 1 99 ? -5.122 13.552 44.990 1.00 42.22 99 PRO A O 1
ATOM 764 N N . VAL A 1 100 ? -5.776 15.363 43.794 1.00 49.94 100 VAL A N 1
ATOM 765 C CA . VAL A 1 100 ? -4.634 16.255 44.008 1.00 49.94 100 VAL A CA 1
ATOM 766 C C . VAL A 1 100 ? -4.533 16.619 45.490 1.00 49.94 100 VAL A C 1
ATOM 768 O O . VAL A 1 100 ? -5.357 17.371 46.005 1.00 49.94 100 VAL A O 1
ATOM 771 N N . ALA A 1 101 ? -3.507 16.098 46.163 1.00 43.47 101 ALA A N 1
ATOM 772 C CA . ALA A 1 101 ? -3.028 16.628 47.433 1.00 43.47 101 ALA A CA 1
ATOM 773 C C . ALA A 1 101 ? -1.875 17.601 47.153 1.00 43.47 101 ALA A C 1
ATOM 775 O O . ALA A 1 101 ? -0.969 17.305 46.374 1.00 43.47 101 ALA A O 1
ATOM 776 N N . SER A 1 102 ? -1.961 18.774 47.774 1.00 46.97 102 SER A N 1
ATOM 777 C CA . SER A 1 102 ? -0.984 19.862 47.761 1.00 46.97 102 SER A CA 1
ATOM 778 C C . SER A 1 102 ? 0.462 19.381 47.897 1.00 46.97 102 SER A C 1
ATOM 780 O O . SER A 1 102 ? 0.752 18.530 48.734 1.00 46.97 102 SER A O 1
ATOM 782 N N . THR A 1 103 ? 1.349 19.994 47.113 1.00 49.59 103 THR A N 1
ATOM 783 C CA . THR A 1 103 ? 2.805 19.826 47.032 1.00 49.59 103 THR A CA 1
ATOM 784 C C . THR A 1 103 ? 3.499 19.653 48.392 1.00 49.59 103 THR A C 1
ATOM 786 O O . THR A 1 103 ? 4.039 20.598 48.960 1.00 49.59 103 THR A O 1
ATOM 789 N N . SER A 1 104 ? 3.538 18.422 48.898 1.00 51.88 104 SER A N 1
ATOM 790 C CA . SER A 1 104 ? 4.597 17.944 49.783 1.00 51.88 104 SER A CA 1
ATOM 791 C C . SER A 1 104 ? 5.752 17.466 48.904 1.00 51.88 104 SER A C 1
ATOM 793 O O . SER A 1 104 ? 5.518 16.768 47.918 1.00 51.88 104 SER A O 1
ATOM 795 N N . ALA A 1 105 ? 6.970 17.885 49.245 1.00 60.59 105 ALA A N 1
ATOM 796 C CA . ALA A 1 105 ? 8.216 17.634 48.524 1.00 60.59 105 ALA A CA 1
ATOM 797 C C . ALA A 1 105 ? 8.335 16.222 47.917 1.00 60.59 105 ALA A C 1
ATOM 799 O O . ALA A 1 105 ? 7.893 15.237 48.505 1.00 60.59 105 ALA A O 1
ATOM 800 N N . TYR A 1 106 ? 8.979 16.139 46.748 1.00 57.00 106 TYR A N 1
ATOM 801 C CA . TYR A 1 106 ? 9.325 14.887 46.078 1.00 57.00 106 TYR A CA 1
ATOM 802 C C . TYR A 1 106 ? 10.068 13.952 47.043 1.00 57.00 106 TYR A C 1
ATOM 804 O O . TYR A 1 106 ? 11.226 14.187 47.385 1.00 57.00 106 TYR A O 1
ATOM 812 N N . ILE A 1 107 ? 9.397 12.886 47.475 1.00 60.56 107 ILE A N 1
ATOM 813 C CA . ILE A 1 107 ? 10.042 11.739 48.107 1.00 60.56 107 ILE A CA 1
ATOM 814 C C . ILE A 1 107 ? 10.330 10.767 46.968 1.00 60.56 107 ILE A C 1
ATOM 816 O O . ILE A 1 107 ? 9.426 10.118 46.441 1.00 60.56 107 ILE A O 1
ATOM 820 N N . GLY A 1 108 ? 11.591 10.746 46.538 1.00 65.31 108 GLY A N 1
ATOM 821 C CA . GLY A 1 108 ? 12.082 9.786 45.558 1.00 65.31 108 GLY A CA 1
ATOM 822 C C . GLY A 1 108 ? 11.983 8.344 46.070 1.00 65.31 108 GLY A C 1
ATOM 823 O O . GLY A 1 108 ? 11.702 8.119 47.250 1.00 65.31 108 GLY A O 1
ATOM 824 N N . PRO A 1 109 ? 12.200 7.351 45.193 1.00 61.31 109 PRO A N 1
ATOM 825 C CA . PRO A 1 109 ? 12.100 5.947 45.568 1.00 61.31 109 PRO A CA 1
ATOM 826 C C . PRO A 1 109 ? 13.017 5.641 46.759 1.00 61.31 109 PRO A C 1
ATOM 828 O O . PRO A 1 109 ? 14.169 6.076 46.801 1.00 61.31 109 PRO A O 1
ATOM 831 N N . ALA A 1 110 ? 12.495 4.895 47.734 1.00 63.53 110 ALA A N 1
ATOM 832 C CA . ALA A 1 110 ? 13.293 4.359 48.823 1.00 63.53 110 ALA A CA 1
ATOM 833 C C . ALA A 1 110 ? 14.275 3.342 48.232 1.00 63.53 110 ALA A C 1
ATOM 835 O O . ALA A 1 110 ? 13.907 2.207 47.937 1.00 63.53 110 ALA A O 1
ATOM 836 N N . PHE A 1 111 ? 15.514 3.772 48.002 1.00 57.94 111 PHE A N 1
ATOM 837 C CA . PHE A 1 111 ? 16.599 2.854 47.700 1.00 57.94 111 PHE A CA 1
ATOM 838 C C . PHE A 1 111 ? 16.865 2.031 48.957 1.00 57.94 111 PHE A C 1
ATOM 840 O O . PHE A 1 111 ? 17.235 2.578 50.000 1.00 57.94 111 PHE A O 1
ATOM 847 N N . ASP A 1 112 ? 16.625 0.727 48.864 1.00 60.69 112 ASP A N 1
ATOM 848 C CA . ASP A 1 112 ? 17.006 -0.206 49.911 1.00 60.69 112 ASP A CA 1
ATOM 849 C C . ASP A 1 112 ? 18.532 -0.131 50.089 1.00 60.69 112 ASP A C 1
ATOM 851 O O . ASP A 1 112 ? 19.282 -0.127 49.112 1.00 60.69 112 ASP A O 1
ATOM 855 N N . ARG A 1 113 ? 19.010 0.013 51.330 1.00 59.09 113 ARG A N 1
ATOM 856 C CA . ARG A 1 113 ? 20.435 0.269 51.646 1.00 59.09 113 ARG A CA 1
ATOM 857 C C . ARG A 1 113 ? 21.290 -0.999 51.596 1.00 59.09 113 ARG A C 1
ATOM 859 O O . ARG A 1 113 ? 22.348 -1.067 52.220 1.00 59.09 113 ARG A O 1
ATOM 866 N N . THR A 1 114 ? 20.818 -2.022 50.905 1.00 67.75 114 THR A N 1
ATOM 867 C CA . THR A 1 114 ? 21.539 -3.275 50.739 1.00 67.75 114 THR A CA 1
ATOM 868 C C . THR A 1 114 ? 22.552 -3.113 49.610 1.00 67.75 114 THR A C 1
ATOM 870 O O . THR A 1 114 ? 22.308 -2.440 48.609 1.00 67.75 114 THR A O 1
ATOM 873 N N . THR A 1 115 ? 23.752 -3.658 49.811 1.00 62.66 115 THR A N 1
ATOM 874 C CA . THR A 1 115 ? 24.860 -3.569 48.857 1.00 62.6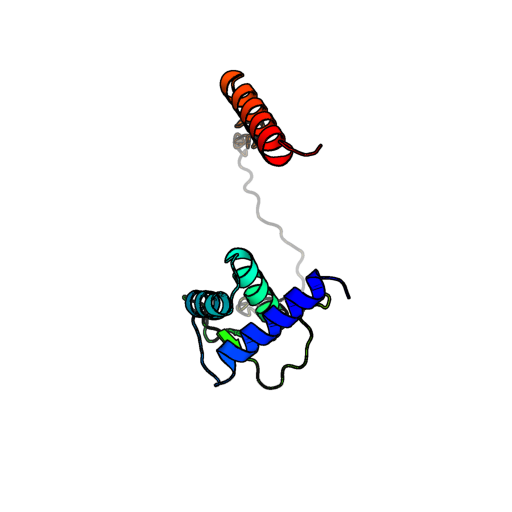6 115 THR A CA 1
ATOM 875 C C . THR A 1 115 ? 24.415 -4.139 47.511 1.00 62.66 115 THR A C 1
ATOM 877 O O . THR A 1 115 ? 24.236 -5.347 47.376 1.00 62.66 115 THR A O 1
ATOM 880 N N . LEU A 1 116 ? 24.205 -3.263 46.526 1.00 62.97 116 LEU A N 1
ATOM 881 C CA . LEU A 1 116 ? 23.798 -3.646 45.179 1.00 62.97 116 LEU A CA 1
ATOM 882 C C . LEU A 1 116 ? 24.885 -4.539 44.573 1.00 62.97 116 LEU A C 1
ATOM 884 O O . LEU A 1 116 ? 25.999 -4.084 44.312 1.00 62.97 116 LEU A O 1
ATOM 888 N N . THR A 1 117 ? 24.574 -5.813 44.348 1.00 62.44 117 THR A N 1
ATOM 889 C CA . THR A 1 117 ? 25.426 -6.686 43.539 1.00 62.44 117 THR A CA 1
ATOM 890 C C . THR A 1 117 ? 25.409 -6.171 42.100 1.00 62.44 117 THR A C 1
ATOM 892 O O . THR A 1 117 ? 24.315 -6.018 41.547 1.00 62.44 117 THR A O 1
ATOM 895 N N . PRO A 1 118 ? 26.565 -5.896 41.468 1.00 64.62 118 PRO A N 1
ATOM 896 C CA . PRO A 1 118 ? 26.577 -5.447 40.085 1.00 64.62 118 PRO A CA 1
ATOM 897 C C . PRO A 1 118 ? 26.020 -6.563 39.200 1.00 64.62 118 PRO A C 1
ATOM 899 O O . PRO A 1 118 ? 26.539 -7.679 39.185 1.00 64.62 118 PRO A O 1
ATOM 902 N N . SER A 1 119 ? 24.958 -6.272 38.453 1.00 63.16 119 SER A N 1
ATOM 903 C CA . SER A 1 119 ? 24.555 -7.125 37.343 1.00 63.16 119 SER A CA 1
ATOM 904 C C . SER A 1 119 ? 25.674 -7.082 36.303 1.00 63.16 119 SER A C 1
ATOM 906 O O . SER A 1 119 ? 25.936 -6.020 35.737 1.00 63.16 119 SER A O 1
ATOM 908 N N . LEU A 1 120 ? 26.345 -8.212 36.068 1.00 61.34 120 LEU A N 1
ATOM 909 C CA . LEU A 1 120 ? 27.238 -8.379 34.923 1.00 61.34 120 LEU A CA 1
ATOM 910 C C . LEU A 1 120 ? 26.420 -8.090 33.659 1.00 61.34 120 LEU A C 1
ATOM 912 O O . LEU A 1 120 ? 25.507 -8.840 33.317 1.00 61.34 120 LEU A O 1
ATOM 916 N N . GLY A 1 121 ? 26.694 -6.951 33.025 1.00 53.69 121 GLY A N 1
ATOM 917 C CA . GLY A 1 121 ? 26.048 -6.567 31.779 1.00 53.69 121 GLY A CA 1
ATOM 918 C C . GLY A 1 121 ? 26.361 -7.599 30.704 1.00 53.69 121 GLY A C 1
ATOM 919 O O . GLY A 1 121 ? 27.517 -7.971 30.512 1.00 53.69 121 GLY A O 1
ATOM 920 N N . VAL A 1 122 ? 25.332 -8.068 30.004 1.00 63.19 122 VAL A N 1
ATOM 921 C CA . VAL A 1 122 ? 25.536 -8.811 28.762 1.00 63.19 122 VAL A CA 1
ATOM 922 C C . VAL A 1 122 ? 25.994 -7.793 27.727 1.00 63.19 122 VAL A C 1
ATOM 924 O O . VAL A 1 122 ? 25.289 -6.822 27.454 1.00 63.19 122 VAL A O 1
ATOM 927 N N . VAL A 1 123 ? 27.197 -7.988 27.192 1.00 61.44 123 VAL A N 1
ATOM 928 C CA . VAL A 1 123 ? 27.702 -7.207 26.064 1.00 61.44 123 VAL A CA 1
ATOM 929 C C . VAL A 1 123 ? 26.783 -7.491 24.879 1.00 61.44 123 VAL A C 1
ATOM 931 O O . VAL A 1 123 ? 26.708 -8.624 24.408 1.00 61.44 123 VAL A O 1
ATOM 934 N N . CYS A 1 124 ? 26.043 -6.482 24.421 1.00 53.72 124 CYS A N 1
ATOM 935 C CA . CYS A 1 124 ? 25.360 -6.559 23.137 1.00 53.72 124 CYS A CA 1
ATOM 936 C C . CYS A 1 124 ? 26.444 -6.553 22.057 1.00 53.72 124 CYS A C 1
ATOM 938 O O . CYS A 1 124 ? 26.981 -5.490 21.755 1.00 53.72 124 CYS A O 1
ATOM 940 N N . GLN A 1 125 ? 26.787 -7.724 21.517 1.00 54.06 125 GLN A N 1
ATOM 941 C CA . GLN A 1 125 ? 27.610 -7.809 20.311 1.00 54.06 125 GLN A CA 1
ATOM 942 C C . GLN A 1 125 ? 26.927 -6.980 19.221 1.00 54.06 125 GLN A C 1
ATOM 944 O O . GLN A 1 125 ? 25.721 -7.122 18.981 1.00 54.06 125 GLN A O 1
ATOM 949 N N . THR A 1 126 ? 27.666 -6.060 18.611 1.00 60.62 126 THR A N 1
ATOM 950 C CA . THR A 1 126 ? 27.187 -5.344 17.429 1.00 60.62 126 THR A CA 1
ATOM 951 C C . THR A 1 126 ? 27.052 -6.348 16.282 1.00 60.62 126 THR A C 1
ATOM 953 O O . THR A 1 126 ? 27.770 -7.344 16.228 1.00 60.62 126 THR A O 1
ATOM 956 N N . LEU A 1 127 ? 26.114 -6.117 15.358 1.00 52.69 127 LEU A N 1
ATOM 957 C CA . LEU A 1 127 ? 25.898 -6.996 14.196 1.00 52.69 127 LEU A CA 1
ATOM 958 C C . LEU A 1 127 ? 27.200 -7.220 13.392 1.00 52.69 127 LEU A C 1
ATOM 960 O O . LEU A 1 127 ? 27.408 -8.295 12.846 1.00 52.69 127 LEU A O 1
ATOM 964 N N . GLU A 1 128 ? 28.095 -6.229 13.407 1.00 55.06 128 GLU A N 1
ATOM 965 C CA . GLU A 1 128 ? 29.425 -6.254 12.785 1.00 55.06 128 GLU A CA 1
ATOM 966 C C . GLU A 1 128 ? 30.391 -7.272 13.421 1.00 55.06 128 GLU A C 1
ATOM 968 O O . GLU A 1 128 ? 31.268 -7.777 12.732 1.00 55.06 128 GLU A O 1
ATOM 973 N N . GLU A 1 129 ? 30.238 -7.619 14.705 1.00 54.88 129 GLU A N 1
ATOM 974 C CA . GLU A 1 129 ? 31.033 -8.687 15.342 1.00 54.88 129 GLU A CA 1
ATOM 975 C C . GLU A 1 129 ? 30.471 -10.089 15.048 1.00 54.88 129 GLU A C 1
ATOM 977 O O . GLU A 1 129 ? 31.206 -11.077 15.099 1.00 54.88 129 GLU A O 1
ATOM 982 N N . LEU A 1 130 ? 29.172 -10.190 14.737 1.00 54.38 130 LEU A N 1
ATOM 983 C CA . LEU A 1 130 ? 28.508 -11.448 14.377 1.00 54.38 130 LEU A CA 1
ATOM 984 C C . LEU A 1 130 ? 28.747 -11.807 12.901 1.00 54.38 130 LEU A C 1
ATOM 986 O O . LEU A 1 130 ? 28.910 -12.979 12.556 1.00 54.38 130 LEU A O 1
ATOM 990 N N . GLU A 1 131 ? 28.802 -10.792 12.040 1.00 54.81 131 GLU A N 1
ATOM 991 C CA . GLU A 1 131 ? 29.192 -10.884 10.635 1.00 54.81 131 GLU A CA 1
ATOM 992 C C . GLU A 1 131 ? 30.715 -10.757 10.507 1.00 54.81 131 GLU A C 1
ATOM 994 O O . GLU A 1 131 ? 31.235 -9.820 9.906 1.00 54.81 131 GLU A O 1
ATOM 999 N N . GLY A 1 132 ? 31.450 -11.711 11.087 1.00 60.38 132 GLY A N 1
ATOM 1000 C CA . GLY A 1 132 ? 32.878 -11.855 10.797 1.00 60.38 132 GLY A CA 1
ATOM 1001 C C . GLY A 1 132 ? 33.131 -11.837 9.283 1.00 60.38 132 GLY A C 1
ATOM 1002 O O . GLY A 1 132 ? 32.267 -12.265 8.512 1.00 60.38 132 GLY A O 1
ATOM 1003 N N . GLU A 1 133 ? 34.296 -11.321 8.866 1.00 62.50 133 GLU A N 1
ATOM 1004 C CA . GLU A 1 133 ? 34.672 -11.187 7.453 1.00 62.50 133 GLU A CA 1
ATOM 1005 C C . GLU A 1 133 ? 34.221 -12.409 6.642 1.00 62.50 133 GLU A C 1
ATOM 1007 O O . GLU A 1 133 ? 34.540 -13.555 6.978 1.00 62.50 133 GLU A O 1
ATOM 1012 N N . LEU A 1 134 ? 33.435 -12.152 5.587 1.00 57.50 134 LEU A N 1
ATOM 1013 C CA . LEU A 1 134 ? 32.922 -13.187 4.696 1.00 57.50 134 LEU A CA 1
ATOM 1014 C C . LEU A 1 134 ? 34.080 -14.112 4.296 1.00 57.50 134 LEU A C 1
ATOM 1016 O O . LEU A 1 134 ? 35.083 -13.620 3.770 1.00 57.50 134 LEU A O 1
ATOM 1020 N N . PRO A 1 135 ? 33.963 -15.439 4.505 1.00 58.59 135 PRO A N 1
ATOM 1021 C CA . PRO A 1 135 ? 35.018 -16.373 4.145 1.00 58.59 135 PRO A CA 1
ATOM 1022 C C . PRO A 1 135 ? 35.454 -16.122 2.695 1.00 58.59 135 PRO A C 1
ATOM 1024 O O . PRO A 1 135 ? 34.583 -15.905 1.847 1.00 58.59 135 PRO A O 1
ATOM 1027 N N . PRO A 1 136 ? 36.757 -16.177 2.360 1.00 57.44 136 PRO A N 1
ATOM 1028 C CA . PRO A 1 136 ? 37.278 -15.718 1.064 1.00 57.44 136 PRO A CA 1
ATOM 1029 C C . PRO A 1 136 ? 36.589 -16.382 -0.143 1.00 57.44 136 PRO A C 1
ATOM 1031 O O . PRO A 1 136 ? 36.432 -15.780 -1.200 1.00 57.44 136 PRO A O 1
ATOM 1034 N N . HIS A 1 137 ? 36.070 -17.596 0.040 1.00 55.19 137 HIS A N 1
ATOM 1035 C CA . HIS A 1 137 ? 35.311 -18.357 -0.955 1.00 55.19 137 HIS A CA 1
ATOM 1036 C C . HIS A 1 137 ? 33.914 -17.788 -1.272 1.00 55.19 137 HIS A C 1
ATOM 1038 O O . HIS A 1 137 ? 33.337 -18.131 -2.301 1.00 55.19 137 HIS A O 1
ATOM 1044 N N . VAL A 1 138 ? 33.339 -16.958 -0.397 1.00 54.31 138 VAL A N 1
ATOM 1045 C CA . VAL A 1 138 ? 32.036 -16.304 -0.599 1.00 54.31 138 VAL A CA 1
ATOM 1046 C C . VAL A 1 138 ? 32.225 -14.949 -1.279 1.00 54.31 138 VAL A C 1
ATOM 1048 O O . VAL A 1 138 ? 31.511 -14.654 -2.235 1.00 54.31 138 VAL A O 1
ATOM 1051 N N . GLY A 1 139 ? 33.233 -14.172 -0.867 1.00 56.38 139 GLY A N 1
ATOM 1052 C CA . GLY A 1 139 ? 33.556 -12.880 -1.485 1.00 56.38 139 GLY A CA 1
ATOM 1053 C C . GLY A 1 139 ? 33.924 -12.998 -2.968 1.00 56.38 139 GLY A C 1
ATOM 1054 O O . GLY A 1 139 ? 33.399 -12.251 -3.792 1.00 56.38 139 GLY A O 1
ATOM 1055 N N . VAL A 1 140 ? 34.736 -13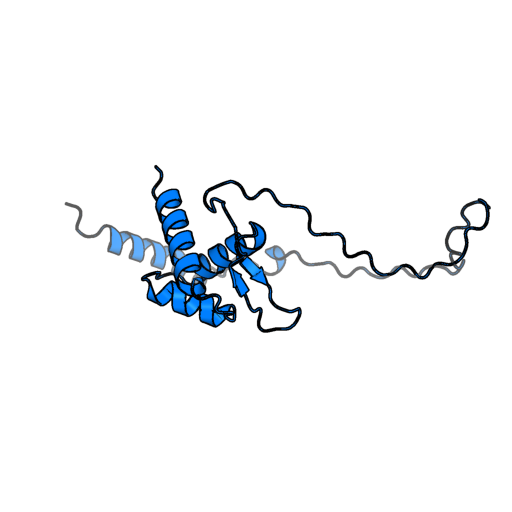.998 -3.334 1.00 58.56 140 VAL A N 1
ATOM 1056 C CA . VAL A 1 140 ? 35.138 -14.240 -4.736 1.00 58.56 140 VAL A CA 1
ATOM 1057 C C . VAL A 1 140 ? 33.935 -14.588 -5.621 1.00 58.56 140 VAL A C 1
ATOM 1059 O O . VAL A 1 140 ? 33.806 -14.064 -6.722 1.00 58.56 140 VAL A O 1
ATOM 1062 N N . ARG A 1 141 ? 32.980 -15.382 -5.116 1.00 60.41 141 ARG A N 1
ATOM 1063 C CA . ARG A 1 141 ? 31.780 -15.766 -5.883 1.00 60.41 141 ARG A CA 1
ATOM 1064 C C . ARG A 1 141 ? 30.840 -14.595 -6.156 1.00 60.41 141 ARG A C 1
ATOM 1066 O O . ARG A 1 141 ? 30.151 -14.607 -7.172 1.00 60.41 141 ARG A O 1
ATOM 1073 N N . ILE A 1 142 ? 30.792 -13.609 -5.258 1.00 63.09 142 ILE A N 1
ATOM 1074 C CA . ILE A 1 142 ? 29.991 -12.393 -5.452 1.00 63.09 142 ILE A CA 1
ATOM 1075 C C . ILE A 1 142 ? 30.620 -11.533 -6.549 1.00 63.09 142 ILE A C 1
ATOM 1077 O O . ILE A 1 142 ? 29.914 -11.067 -7.440 1.00 63.09 142 ILE A O 1
ATOM 1081 N N . VAL A 1 143 ? 31.944 -11.370 -6.524 1.00 67.44 143 VAL A N 1
ATOM 1082 C CA . VAL A 1 143 ? 32.676 -10.604 -7.541 1.00 67.44 143 VAL A CA 1
ATOM 1083 C C . VAL A 1 143 ? 32.558 -11.263 -8.921 1.00 67.44 143 VAL A C 1
ATOM 1085 O O . VAL A 1 143 ? 32.282 -10.569 -9.897 1.00 67.44 143 VAL A O 1
ATOM 1088 N N . ASP A 1 144 ? 32.657 -12.591 -9.008 1.00 66.75 144 ASP A N 1
ATOM 1089 C CA . ASP A 1 144 ? 32.473 -13.323 -10.270 1.00 66.75 144 ASP A CA 1
ATOM 1090 C C . ASP A 1 144 ? 31.032 -13.233 -10.799 1.00 66.75 144 ASP A C 1
ATOM 1092 O O . ASP A 1 144 ? 30.815 -13.102 -12.004 1.00 66.75 144 ASP A O 1
ATOM 1096 N N . ALA A 1 145 ? 30.031 -13.263 -9.910 1.00 69.56 145 ALA A N 1
ATOM 1097 C CA . ALA A 1 145 ? 28.632 -13.086 -10.295 1.00 69.56 145 ALA A CA 1
ATOM 1098 C C . ALA A 1 145 ? 28.361 -11.672 -10.835 1.00 69.56 145 ALA A C 1
ATOM 1100 O O . ALA A 1 145 ? 27.630 -11.525 -11.814 1.00 69.56 145 ALA A O 1
ATOM 1101 N N . LEU A 1 146 ? 28.976 -10.647 -10.237 1.00 74.12 146 LEU A N 1
ATOM 1102 C CA . LEU A 1 146 ? 28.857 -9.262 -10.696 1.00 74.12 146 LEU A CA 1
ATOM 1103 C C . LEU A 1 146 ? 29.557 -9.036 -12.038 1.00 74.12 146 LEU A C 1
ATOM 1105 O O . LEU A 1 146 ? 28.964 -8.408 -12.913 1.00 74.12 146 LEU A O 1
ATOM 1109 N N . HIS A 1 147 ? 30.766 -9.571 -12.234 1.00 76.94 147 HIS A N 1
ATOM 1110 C CA . HIS A 1 147 ? 31.454 -9.475 -13.525 1.00 76.94 147 HIS A CA 1
ATOM 1111 C C . HIS A 1 147 ? 30.692 -10.205 -14.626 1.00 76.94 147 HIS A C 1
ATOM 1113 O O . HIS A 1 147 ? 30.464 -9.632 -15.685 1.00 76.94 147 HIS A O 1
ATOM 1119 N N . ARG A 1 148 ? 30.189 -11.412 -14.351 1.00 72.56 148 ARG A N 1
ATOM 1120 C CA . ARG A 1 148 ? 29.352 -12.136 -15.311 1.00 72.56 148 ARG A CA 1
ATOM 1121 C C . ARG A 1 148 ? 28.086 -11.360 -15.674 1.00 72.56 148 ARG A C 1
ATOM 1123 O O . ARG A 1 148 ? 27.723 -11.303 -16.842 1.00 72.56 148 ARG A O 1
ATOM 1130 N N . GLN A 1 149 ? 27.408 -10.775 -14.687 1.00 72.00 149 GLN A N 1
ATOM 1131 C CA . GLN A 1 149 ? 26.200 -9.990 -14.936 1.00 72.00 149 GLN A CA 1
ATOM 1132 C C . GLN A 1 149 ? 26.511 -8.712 -15.728 1.00 72.00 149 GLN A C 1
ATOM 1134 O O . GLN A 1 149 ? 25.724 -8.313 -16.582 1.00 72.00 149 GLN A O 1
ATOM 1139 N N . PHE A 1 150 ? 27.648 -8.070 -15.457 1.00 73.19 150 PHE A N 1
ATOM 1140 C CA . PHE A 1 150 ? 28.117 -6.919 -16.221 1.00 73.19 150 PHE A CA 1
ATOM 1141 C C . PHE A 1 150 ? 28.414 -7.303 -17.676 1.00 73.19 150 PHE A C 1
ATOM 1143 O O . PHE A 1 150 ? 27.885 -6.670 -18.587 1.00 73.19 150 PHE A O 1
ATOM 1150 N N . ASP A 1 151 ? 29.160 -8.384 -17.899 1.00 75.38 151 ASP A N 1
ATOM 1151 C CA . ASP A 1 151 ? 29.461 -8.883 -19.241 1.00 75.38 151 ASP A CA 1
ATOM 1152 C C . ASP A 1 151 ? 28.179 -9.257 -19.998 1.00 75.38 151 ASP A C 1
ATOM 1154 O O . ASP A 1 151 ? 28.015 -8.858 -21.145 1.00 75.38 151 ASP A O 1
ATOM 1158 N N . GLU A 1 152 ? 2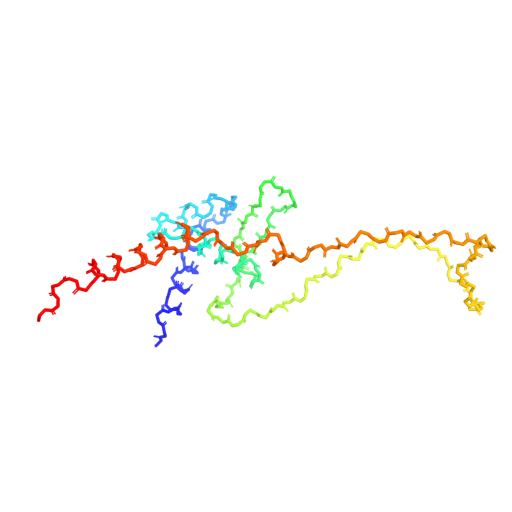7.214 -9.927 -19.359 1.00 73.75 152 GLU A N 1
ATOM 1159 C CA . GLU A 1 152 ? 25.911 -10.238 -19.970 1.00 73.75 152 GLU A CA 1
ATOM 1160 C C . GLU A 1 152 ? 25.103 -8.977 -20.344 1.00 73.75 152 GLU A C 1
ATOM 1162 O O . GLU A 1 152 ? 24.365 -8.998 -21.328 1.00 73.75 152 GLU A O 1
ATOM 1167 N N . MET A 1 153 ? 25.238 -7.871 -19.600 1.00 71.56 153 MET A N 1
ATOM 1168 C CA . MET A 1 153 ? 24.535 -6.611 -19.895 1.00 71.56 153 MET A CA 1
ATOM 1169 C C . MET A 1 153 ? 25.193 -5.781 -21.004 1.00 71.56 153 MET A C 1
ATOM 1171 O O . MET A 1 153 ? 24.496 -5.009 -21.663 1.00 71.56 153 MET A O 1
ATOM 1175 N N . PHE A 1 154 ? 26.506 -5.915 -21.206 1.00 68.06 154 PHE A N 1
ATOM 1176 C CA . PHE A 1 154 ? 27.272 -5.116 -22.172 1.00 68.06 154 PHE A CA 1
ATOM 1177 C C . PHE A 1 154 ? 27.819 -5.926 -23.357 1.00 68.06 154 PHE A C 1
ATOM 1179 O O . PHE A 1 154 ? 28.479 -5.370 -24.236 1.00 68.06 154 PHE A O 1
ATOM 1186 N N . TRP A 1 155 ? 27.511 -7.222 -23.433 1.00 53.09 155 TRP A N 1
ATOM 1187 C CA . TRP A 1 155 ? 27.835 -8.053 -24.585 1.00 53.09 155 TRP A CA 1
ATOM 1188 C C . TRP A 1 155 ? 27.057 -7.594 -25.827 1.00 53.09 155 TRP A C 1
ATOM 1190 O O . TRP A 1 155 ? 25.833 -7.710 -25.885 1.00 53.09 155 TRP A O 1
ATOM 1200 N N . GLY A 1 156 ? 27.774 -7.102 -26.842 1.00 58.44 156 GLY A N 1
ATOM 1201 C CA . GLY A 1 156 ? 27.197 -6.699 -28.131 1.00 58.44 156 GLY A CA 1
ATOM 1202 C C . GLY A 1 156 ? 26.991 -5.196 -28.331 1.00 58.44 156 GLY A C 1
ATOM 1203 O O . GLY A 1 156 ? 26.264 -4.815 -29.245 1.00 58.44 156 GLY A O 1
ATOM 1204 N N . VAL A 1 157 ? 27.622 -4.344 -27.516 1.00 55.44 157 VAL A N 1
ATOM 1205 C CA . VAL A 1 157 ? 27.791 -2.920 -27.848 1.00 55.44 157 VAL A CA 1
ATOM 1206 C C . VAL A 1 157 ? 29.045 -2.769 -28.720 1.00 55.44 157 VAL A C 1
ATOM 1208 O O . VAL A 1 157 ? 30.129 -2.491 -28.210 1.00 55.44 157 VAL A O 1
ATOM 1211 N N . GLU A 1 158 ? 28.896 -3.007 -30.024 1.00 54.06 158 GLU A N 1
ATOM 1212 C CA . GLU A 1 158 ? 29.734 -2.377 -31.062 1.00 54.06 158 GLU A CA 1
ATOM 1213 C C . GLU A 1 158 ? 29.005 -1.160 -31.642 1.00 54.06 158 GLU A C 1
ATOM 1215 O O . GLU A 1 158 ? 27.773 -1.257 -31.864 1.00 54.06 158 GLU A O 1
#

pLDDT: mean 72.12, std 16.45, range [40.53, 94.31]

Sequence (158 aa):
MSDIQALNLNAQAAIAQVLADGSELAADQLIDRVMELGYRYRPYVATMINRAYTAGMLQRVGTRTPKVYRLMPGWQGDLAGPIKHKPAPVLTRPSVSRPVASTSAYIGPAFDRTTLTPSLGVVCQTLEELEGELPPHVGVRIVDALHRQFDEMFWGVE

Secondary structure (DSSP, 8-state):
--HHHHHHHHHHHHHHHHHTT---EEHHHHHHHHHTTT---HHHHHHHHHHHHHTTSEEEESSSSSPEEEEPTT----TTS----PPPP------------------------S------------HHHHS----HHHHHHHHHHHHHHHHHHHTT--

Organism: NCBI:txid473425

Foldseek 3Di:
DDPVLVVLQVLVVLLCVVQVVQDKDFLVRSLVSSVVVPDDDSVVSSVSVVLCVQLVQWDFDDDDPRTIIHGDPPDDDGSSDDRPRPPDPPPPDDDPDDDDDPDDDDDPDPDDPDDDDDDPDDPPDDVCNVCDPDDPVVVVVVVVVVVVVVCVVPPPPD